Protein AF-A0A3A4JZJ6-F1 (afdb_monomer)

Foldseek 3Di:
DDDDPVRVVVVVCVLCVLLVVLLVQLVVLLPDDPDPPCVVVRDPRSLVSLLVCLQPPVVSVDLVSQLVSQQSSCVSVVHPRCPRSVVSSVSSVVNNVCSVVCVPPDPVVSVVVVVD

Structure (mmCIF, N/CA/C/O backbone):
data_AF-A0A3A4JZJ6-F1
#
_entry.id   AF-A0A3A4JZJ6-F1
#
loop_
_atom_site.group_PDB
_atom_site.id
_atom_site.type_symbol
_atom_site.label_atom_id
_atom_site.label_alt_id
_atom_site.label_comp_id
_atom_site.label_asym_id
_atom_site.label_entity_id
_atom_site.label_seq_id
_atom_site.pdbx_PDB_ins_code
_atom_site.Cartn_x
_atom_site.Cartn_y
_atom_site.Cartn_z
_atom_site.occupancy
_atom_site.B_iso_or_equiv
_atom_site.auth_seq_id
_atom_site.auth_comp_id
_atom_site.auth_asym_id
_atom_site.auth_atom_id
_atom_site.pdbx_PDB_model_num
ATOM 1 N N . MET A 1 1 ? -18.307 20.793 21.221 1.00 61.94 1 MET A N 1
ATOM 2 C CA . MET A 1 1 ? -17.744 21.879 20.385 1.00 61.94 1 MET A CA 1
ATOM 3 C C . MET A 1 1 ? -17.704 21.401 18.937 1.00 61.94 1 MET A C 1
ATOM 5 O O . MET A 1 1 ? -17.277 20.275 18.717 1.00 61.94 1 MET A O 1
ATOM 9 N N . LYS A 1 2 ? -18.219 22.174 17.968 1.00 68.44 2 LYS A N 1
ATOM 10 C CA . LYS A 1 2 ? -18.173 21.786 16.544 1.00 68.44 2 LYS A CA 1
ATOM 11 C C . LYS A 1 2 ? -16.729 21.947 16.036 1.00 68.44 2 LYS A C 1
ATOM 13 O O . LYS A 1 2 ? -16.154 23.004 16.286 1.00 68.44 2 LYS A O 1
ATOM 18 N N . PRO A 1 3 ? -16.136 20.941 15.373 1.00 73.19 3 PRO A N 1
ATOM 19 C CA . PRO A 1 3 ? -14.763 21.036 14.887 1.00 73.19 3 PRO A CA 1
ATOM 20 C C . PRO A 1 3 ? -14.639 22.136 13.829 1.00 73.19 3 PRO A C 1
ATOM 22 O O . PRO A 1 3 ? -15.523 22.293 12.979 1.00 73.19 3 PRO A O 1
ATOM 25 N N . THR A 1 4 ? -13.542 22.889 13.877 1.00 88.88 4 THR A N 1
ATOM 26 C CA . THR A 1 4 ? -13.242 23.936 12.891 1.00 88.88 4 THR A CA 1
ATOM 27 C C . THR A 1 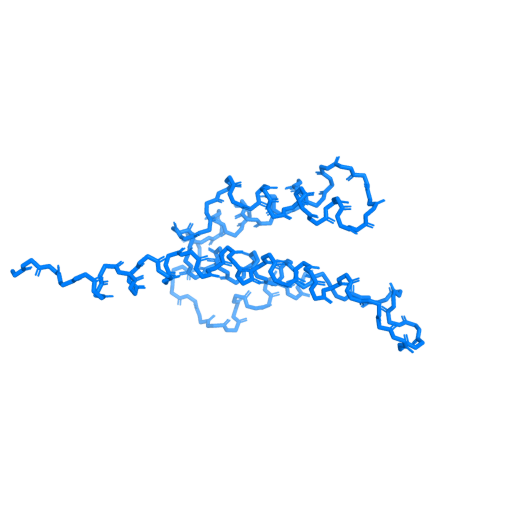4 ? -12.910 23.317 11.529 1.00 88.88 4 THR A C 1
ATOM 29 O O . THR A 1 4 ? -12.531 22.147 11.440 1.00 88.88 4 THR A O 1
ATOM 32 N N . LEU A 1 5 ? -13.046 24.080 10.436 1.00 87.25 5 LEU A N 1
ATOM 33 C CA . LEU A 1 5 ? -12.766 23.580 9.079 1.00 87.25 5 LEU A CA 1
ATOM 34 C C . LEU A 1 5 ? -11.350 22.988 8.955 1.00 87.25 5 LEU A C 1
ATOM 36 O O . LEU A 1 5 ? -11.196 21.907 8.393 1.00 87.25 5 LEU A O 1
ATOM 40 N N . GLY A 1 6 ? -10.344 23.623 9.566 1.00 87.19 6 GLY A N 1
ATOM 41 C CA . GLY A 1 6 ? -8.968 23.114 9.585 1.00 87.19 6 GLY A CA 1
ATOM 42 C C . GLY A 1 6 ? -8.826 21.760 10.287 1.00 87.19 6 GLY A C 1
ATOM 43 O O . GLY A 1 6 ? -8.161 20.867 9.773 1.00 87.19 6 GLY A O 1
ATOM 44 N N . GLN A 1 7 ? -9.525 21.554 11.407 1.00 85.75 7 GLN A N 1
ATOM 45 C CA . GLN A 1 7 ? -9.520 20.268 12.117 1.00 85.75 7 GLN A CA 1
ATOM 46 C C . GLN A 1 7 ? -10.171 19.150 11.292 1.00 85.75 7 GLN A C 1
ATOM 48 O O . GLN A 1 7 ? -9.741 17.998 11.353 1.00 85.75 7 GLN A O 1
ATOM 53 N N . ARG A 1 8 ? -11.202 19.473 10.499 1.00 83.06 8 ARG A N 1
ATOM 54 C CA . ARG A 1 8 ? -11.854 18.499 9.607 1.00 83.06 8 ARG A CA 1
ATOM 55 C C . ARG A 1 8 ? -10.938 18.106 8.447 1.00 83.06 8 ARG A C 1
ATOM 57 O O . ARG A 1 8 ? -10.904 16.928 8.096 1.00 83.06 8 ARG A O 1
ATOM 64 N N . LEU A 1 9 ? -10.191 19.064 7.895 1.00 88.12 9 LEU A N 1
ATOM 65 C CA . LEU A 1 9 ? -9.210 18.812 6.838 1.00 88.12 9 LEU A CA 1
ATOM 66 C C . LEU A 1 9 ? -8.042 17.958 7.337 1.00 88.12 9 LEU A C 1
ATOM 68 O O . LEU A 1 9 ? -7.720 16.966 6.690 1.00 88.12 9 LEU A O 1
ATOM 72 N N . ASP A 1 10 ? -7.472 18.263 8.507 1.00 89.19 10 ASP A N 1
ATOM 73 C CA . ASP A 1 10 ? -6.394 17.444 9.090 1.00 89.19 10 ASP A CA 1
ATOM 74 C C . ASP A 1 10 ? -6.869 16.004 9.357 1.00 89.19 10 ASP A C 1
ATOM 76 O O . ASP A 1 10 ? -6.210 15.027 8.995 1.00 89.19 10 ASP A O 1
ATOM 80 N N . ALA A 1 11 ? -8.081 15.847 9.898 1.00 86.88 11 ALA A N 1
ATOM 81 C CA . ALA A 1 11 ? -8.663 14.528 10.118 1.00 86.88 11 ALA A CA 1
ATOM 82 C C . ALA A 1 11 ? -8.861 13.739 8.810 1.00 86.88 11 ALA A C 1
ATOM 84 O O . ALA A 1 11 ? -8.649 12.526 8.793 1.00 86.88 11 ALA A O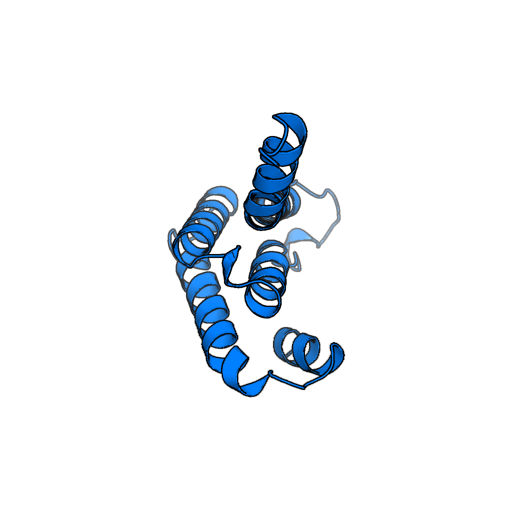 1
ATOM 85 N N . GLN A 1 12 ? -9.258 14.395 7.715 1.00 87.69 12 GLN A N 1
ATOM 86 C CA . GLN A 1 12 ? -9.364 13.732 6.413 1.00 87.69 12 GLN A CA 1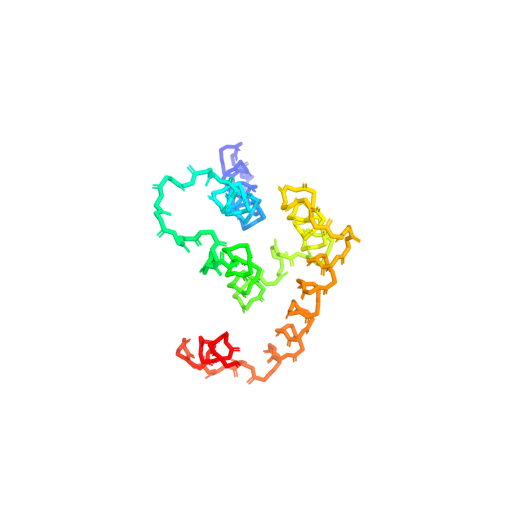
ATOM 87 C C . GLN A 1 12 ? -7.997 13.401 5.812 1.00 87.69 12 GLN A C 1
ATOM 89 O O . GLN A 1 12 ? -7.821 12.290 5.313 1.00 87.69 12 GLN A O 1
ATOM 94 N N . ALA A 1 13 ? -7.023 14.306 5.911 1.00 87.12 13 ALA A N 1
ATOM 95 C CA . ALA A 1 13 ? -5.668 14.075 5.424 1.00 87.12 13 ALA A CA 1
ATOM 96 C C . ALA A 1 13 ? -5.046 12.839 6.087 1.00 87.12 13 ALA A C 1
ATOM 98 O O . ALA A 1 13 ? -4.553 11.948 5.398 1.00 87.12 13 ALA A O 1
ATOM 99 N N . ARG A 1 14 ? -5.172 12.711 7.413 1.00 88.88 14 ARG A N 1
ATOM 100 C CA . ARG A 1 14 ? -4.691 11.534 8.158 1.00 88.88 14 ARG A CA 1
ATOM 101 C C . ARG A 1 14 ? -5.382 10.234 7.752 1.00 88.88 14 ARG A C 1
ATOM 103 O O . ARG A 1 14 ? -4.751 9.184 7.788 1.00 88.88 14 ARG A O 1
ATOM 110 N N . ARG A 1 15 ? -6.659 10.290 7.362 1.00 90.56 15 ARG A N 1
ATOM 111 C CA . ARG A 1 15 ? -7.403 9.107 6.897 1.00 90.56 15 ARG A CA 1
ATOM 112 C C . ARG A 1 15 ? -6.970 8.650 5.509 1.00 90.56 15 ARG A C 1
ATOM 114 O O . ARG A 1 15 ? -6.973 7.455 5.246 1.00 90.56 15 ARG A O 1
ATOM 121 N N . LEU A 1 16 ? -6.621 9.588 4.633 1.00 91.69 16 LEU A N 1
ATOM 122 C CA . LEU A 1 16 ? -6.193 9.294 3.264 1.00 91.69 16 LEU A CA 1
ATOM 123 C C . LEU A 1 16 ? -4.690 9.020 3.159 1.00 91.69 16 LEU A C 1
ATOM 125 O O . LEU A 1 16 ? -4.264 8.370 2.206 1.00 91.69 16 LEU A O 1
ATOM 129 N N . ALA A 1 17 ? -3.900 9.480 4.133 1.00 93.12 17 ALA A N 1
ATOM 130 C CA . ALA A 1 17 ? -2.448 9.363 4.125 1.00 93.12 17 ALA A CA 1
ATOM 131 C C . ALA A 1 17 ? -1.944 7.929 3.875 1.00 93.12 17 ALA A C 1
ATOM 133 O O . ALA A 1 17 ? -1.106 7.782 2.992 1.00 93.12 17 ALA A O 1
ATOM 134 N N . PRO A 1 18 ? -2.454 6.864 4.526 1.00 93.94 18 PRO A N 1
ATOM 135 C CA . PRO A 1 18 ? -1.987 5.496 4.277 1.00 93.94 18 PRO A CA 1
ATOM 136 C C . PRO A 1 18 ? -2.070 5.071 2.809 1.00 93.94 18 PRO A C 1
ATOM 138 O O . PRO A 1 18 ? -1.103 4.580 2.223 1.00 93.94 18 PRO A O 1
ATOM 141 N N . VAL A 1 19 ? -3.224 5.328 2.196 1.00 95.19 19 VAL A N 1
ATOM 142 C CA . VAL A 1 19 ? -3.498 4.994 0.799 1.00 95.19 19 VAL A CA 1
ATOM 143 C C . VAL A 1 19 ? -2.642 5.860 -0.123 1.00 95.19 19 VAL A C 1
ATOM 145 O O . VAL A 1 19 ? -1.953 5.331 -0.992 1.00 95.19 19 VAL A O 1
ATOM 148 N N . ALA A 1 20 ? -2.622 7.177 0.102 1.00 95.88 20 ALA A N 1
ATOM 149 C CA . ALA A 1 20 ? -1.857 8.122 -0.709 1.00 95.88 20 ALA A CA 1
ATOM 150 C C . ALA A 1 20 ? -0.346 7.840 -0.665 1.00 95.88 20 ALA A C 1
ATOM 152 O O . ALA A 1 20 ? 0.298 7.782 -1.710 1.00 95.88 20 ALA A O 1
ATOM 153 N N . ILE A 1 21 ? 0.212 7.596 0.524 1.00 96.25 21 ILE A N 1
ATOM 154 C CA . ILE A 1 21 ? 1.624 7.233 0.701 1.00 96.25 21 ILE A CA 1
ATOM 155 C C . ILE A 1 21 ? 1.929 5.940 -0.055 1.00 96.25 21 ILE A C 1
ATOM 157 O O . ILE A 1 21 ? 2.955 5.848 -0.719 1.00 96.25 21 ILE A O 1
ATOM 161 N N . THR A 1 22 ? 1.035 4.953 -0.010 1.00 96.06 22 THR A N 1
ATOM 162 C CA . THR A 1 22 ? 1.271 3.676 -0.695 1.00 96.06 22 THR A CA 1
ATOM 163 C C . THR A 1 22 ? 1.213 3.821 -2.220 1.00 96.06 22 THR A C 1
ATOM 165 O O . THR A 1 22 ? 2.038 3.229 -2.908 1.00 96.06 22 THR A O 1
ATOM 168 N N . PHE A 1 23 ? 0.337 4.676 -2.761 1.00 96.50 23 PHE A N 1
ATOM 169 C CA . PHE A 1 23 ? 0.381 5.058 -4.180 1.00 96.50 23 PHE A CA 1
ATOM 170 C C . PHE A 1 23 ? 1.695 5.752 -4.557 1.00 96.50 23 PHE A C 1
ATOM 172 O O . PHE A 1 23 ? 2.274 5.453 -5.600 1.00 96.50 23 PHE A O 1
ATOM 179 N N . VAL A 1 24 ? 2.203 6.640 -3.700 1.00 96.56 24 VAL A N 1
ATOM 180 C CA . VAL A 1 24 ? 3.514 7.270 -3.908 1.00 96.56 24 VAL A CA 1
ATOM 181 C C . VAL A 1 24 ? 4.629 6.222 -3.907 1.00 96.56 24 VAL A C 1
ATOM 183 O O . VAL A 1 24 ? 5.517 6.302 -4.746 1.00 96.56 24 VAL A O 1
ATOM 186 N N . LEU A 1 25 ? 4.574 5.203 -3.043 1.00 95.44 25 LEU A N 1
ATOM 187 C CA . LEU A 1 25 ? 5.552 4.107 -3.046 1.00 95.44 25 LEU A CA 1
ATOM 188 C C . LEU A 1 25 ? 5.534 3.296 -4.352 1.00 95.44 25 LEU A C 1
ATOM 190 O O . LEU A 1 25 ? 6.606 2.919 -4.822 1.00 95.44 25 LEU A O 1
ATOM 194 N N . VAL A 1 26 ? 4.359 3.070 -4.959 1.00 95.38 26 VAL A N 1
ATOM 195 C CA . VAL A 1 26 ? 4.256 2.470 -6.308 1.00 95.38 26 VAL A CA 1
ATOM 196 C C . VAL A 1 26 ? 4.999 3.335 -7.328 1.00 95.38 26 VAL A C 1
ATOM 198 O O . VAL A 1 26 ? 5.837 2.837 -8.075 1.00 95.38 26 VAL A O 1
ATOM 201 N N . LEU A 1 27 ? 4.728 4.644 -7.335 1.00 94.50 27 LEU A N 1
ATOM 202 C CA . LEU A 1 27 ? 5.362 5.577 -8.269 1.00 94.50 27 LEU A CA 1
ATOM 203 C C . LEU A 1 27 ? 6.877 5.645 -8.076 1.00 94.50 27 LEU A C 1
ATOM 205 O O . LEU A 1 27 ? 7.613 5.608 -9.055 1.00 94.50 27 LEU A O 1
ATOM 209 N N . LEU A 1 28 ? 7.344 5.703 -6.827 1.00 92.06 28 LEU A N 1
ATOM 210 C CA . LEU A 1 28 ? 8.770 5.717 -6.499 1.00 92.06 28 LEU A CA 1
ATOM 211 C C . LEU A 1 28 ? 9.479 4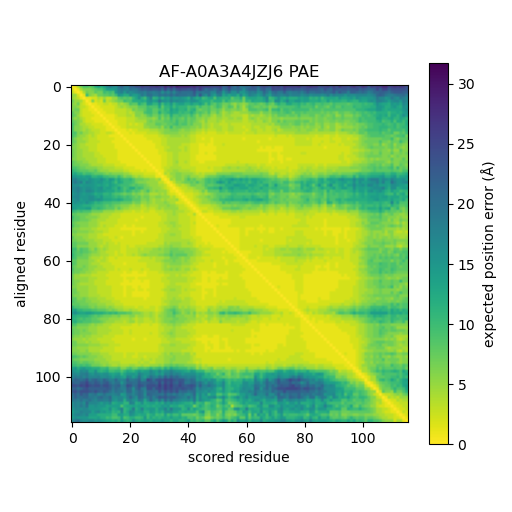.451 -6.987 1.00 92.06 28 LEU A C 1
ATOM 213 O O . LEU A 1 28 ? 10.584 4.551 -7.512 1.00 92.06 28 LEU A O 1
ATOM 217 N N . ALA A 1 29 ? 8.838 3.285 -6.868 1.00 89.06 29 ALA A N 1
ATOM 218 C CA . ALA A 1 29 ? 9.377 2.028 -7.387 1.00 89.06 29 ALA A CA 1
ATOM 219 C C . ALA A 1 29 ? 9.440 1.991 -8.926 1.00 89.06 29 ALA A C 1
ATOM 221 O O . ALA A 1 29 ? 10.208 1.215 -9.486 1.00 89.06 29 ALA A O 1
ATOM 222 N N . ALA A 1 30 ? 8.650 2.819 -9.609 1.00 88.56 30 ALA A N 1
ATOM 223 C CA . ALA A 1 30 ? 8.612 2.894 -11.066 1.00 88.56 30 ALA A CA 1
ATOM 224 C C . ALA A 1 30 ? 9.575 3.936 -11.656 1.00 88.56 30 ALA A C 1
ATOM 226 O O . ALA A 1 30 ? 9.772 3.971 -12.871 1.00 88.56 30 ALA A O 1
AT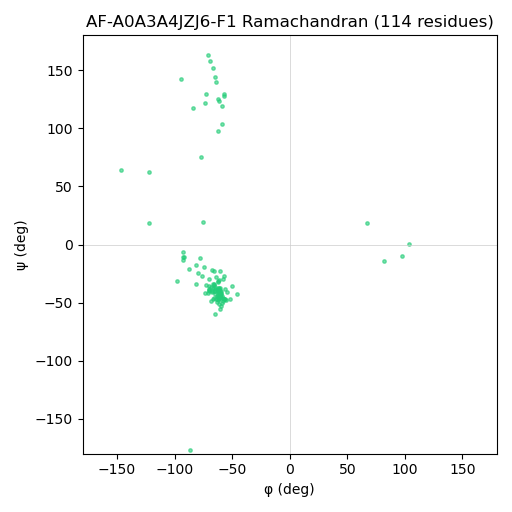OM 227 N N . VAL A 1 31 ? 10.173 4.793 -10.820 1.00 88.69 31 VAL A N 1
ATOM 228 C CA . VAL A 1 31 ? 11.147 5.790 -11.275 1.00 88.69 31 VAL A CA 1
ATOM 229 C C . VAL A 1 31 ? 12.362 5.065 -11.868 1.00 88.69 31 VAL A C 1
ATOM 231 O O . VAL A 1 31 ? 12.976 4.257 -11.168 1.00 88.69 31 VAL A O 1
ATOM 234 N N . PRO A 1 32 ? 12.763 5.360 -13.123 1.00 81.25 32 PRO A N 1
ATOM 235 C CA . PRO A 1 32 ? 13.948 4.766 -13.728 1.00 81.25 32 PRO A CA 1
ATOM 236 C C . PRO A 1 32 ? 15.212 5.146 -12.954 1.00 81.25 32 PRO A C 1
ATOM 238 O O . PRO A 1 32 ? 15.803 6.216 -13.126 1.00 81.25 32 PRO A O 1
ATOM 241 N N . SER A 1 33 ? 15.649 4.251 -12.076 1.00 76.12 33 SER A N 1
ATOM 242 C CA . SER A 1 33 ? 16.934 4.372 -11.413 1.00 76.12 33 SER A CA 1
ATOM 243 C C . SER A 1 33 ? 18.028 4.034 -12.422 1.00 76.12 33 SER A C 1
ATOM 245 O O . SER A 1 33 ? 18.080 2.912 -12.924 1.00 76.12 33 SER A O 1
ATOM 247 N N . HIS A 1 34 ? 18.960 4.949 -12.668 1.00 80.69 34 HIS A N 1
ATOM 248 C CA . HIS A 1 34 ? 20.140 4.688 -13.505 1.00 80.69 34 HIS A CA 1
ATOM 249 C C . HIS A 1 34 ? 21.197 3.836 -12.772 1.00 80.69 34 HIS A C 1
ATOM 251 O O . HIS A 1 34 ? 22.370 3.828 -13.133 1.00 80.69 34 HIS A O 1
ATOM 257 N N . VAL A 1 35 ? 20.788 3.136 -11.710 1.00 83.25 35 VAL A N 1
ATOM 258 C CA . VAL A 1 35 ? 21.637 2.286 -10.881 1.00 83.25 35 VAL A CA 1
ATOM 259 C C . VAL A 1 35 ? 21.738 0.909 -11.545 1.00 83.25 35 VAL A C 1
ATOM 261 O O . VAL A 1 35 ? 20.719 0.218 -11.667 1.00 83.25 35 VAL A O 1
ATOM 264 N N . PRO A 1 36 ? 22.941 0.473 -11.964 1.00 83.06 36 PRO A N 1
ATOM 265 C CA . PRO A 1 36 ? 23.125 -0.831 -12.588 1.00 83.06 36 PRO A CA 1
ATOM 266 C C . PRO A 1 36 ? 22.640 -1.966 -11.678 1.00 83.06 36 PRO A C 1
ATOM 268 O O . PRO A 1 36 ? 22.997 -2.038 -10.506 1.00 83.06 36 PRO A O 1
ATOM 271 N N . GLY A 1 37 ? 21.815 -2.863 -12.219 1.00 81.75 37 GLY A N 1
ATOM 272 C CA . GLY A 1 37 ? 21.322 -4.047 -11.507 1.00 81.75 37 GLY A CA 1
ATOM 273 C C . GLY A 1 37 ? 20.128 -3.820 -10.573 1.00 81.75 37 GLY A C 1
ATOM 274 O O . GLY A 1 37 ? 19.472 -4.805 -10.234 1.00 81.75 37 GLY A O 1
ATOM 275 N N . LEU A 1 38 ? 19.770 -2.574 -10.223 1.00 80.69 38 LEU A N 1
ATOM 276 C CA . LEU A 1 38 ? 18.672 -2.307 -9.279 1.00 80.69 38 LEU A CA 1
ATOM 277 C C . LEU A 1 38 ? 17.327 -2.836 -9.786 1.00 80.69 38 LEU A C 1
ATOM 279 O O . LEU A 1 38 ? 16.575 -3.419 -9.017 1.00 80.69 38 LEU A O 1
ATOM 283 N N . ALA A 1 39 ? 17.065 -2.737 -11.091 1.00 77.12 39 ALA A N 1
ATOM 284 C CA . ALA A 1 39 ? 15.837 -3.252 -11.698 1.00 77.12 39 ALA A CA 1
ATOM 285 C C . ALA A 1 39 ? 15.615 -4.759 -11.456 1.00 77.12 39 ALA A C 1
ATOM 287 O O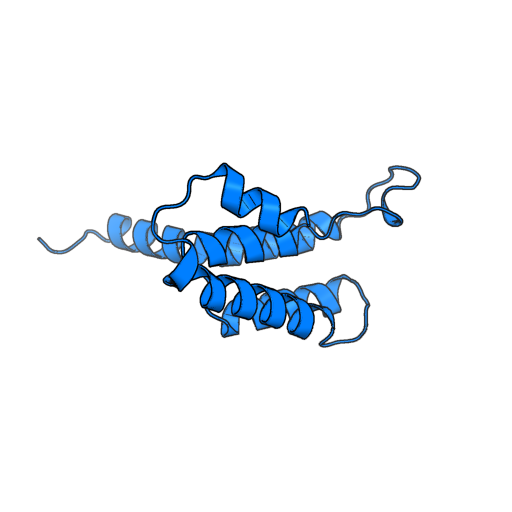 . ALA A 1 39 ? 14.476 -5.212 -11.428 1.00 77.12 39 ALA A O 1
ATOM 288 N N . ARG A 1 40 ? 16.686 -5.544 -11.253 1.00 78.31 40 ARG A N 1
ATOM 289 C CA . ARG A 1 40 ? 16.588 -6.991 -10.996 1.00 78.31 40 ARG A CA 1
ATOM 290 C C . ARG A 1 40 ? 16.221 -7.314 -9.543 1.00 78.31 40 ARG A C 1
ATOM 292 O O . ARG A 1 40 ? 15.693 -8.386 -9.281 1.00 78.31 40 ARG A O 1
ATOM 299 N N . ILE A 1 41 ? 16.521 -6.408 -8.616 1.00 82.56 41 ILE A N 1
ATOM 300 C CA . ILE A 1 41 ? 16.348 -6.590 -7.165 1.00 82.56 41 ILE A CA 1
ATOM 301 C C . ILE A 1 41 ? 15.445 -5.514 -6.553 1.00 82.56 41 ILE A C 1
ATOM 303 O O . ILE A 1 41 ? 15.495 -5.282 -5.347 1.00 82.56 41 ILE A O 1
ATOM 307 N N . MET A 1 42 ? 14.657 -4.824 -7.383 1.00 81.12 42 MET A N 1
ATOM 308 C CA . MET A 1 42 ? 13.831 -3.701 -6.956 1.00 81.12 42 MET A CA 1
ATOM 309 C C . MET A 1 42 ? 12.858 -4.183 -5.869 1.00 81.12 42 MET A C 1
ATOM 311 O O . MET A 1 42 ? 12.044 -5.072 -6.136 1.00 81.12 42 MET A O 1
ATOM 315 N N . PRO A 1 43 ? 12.914 -3.624 -4.648 1.00 84.81 43 PRO A N 1
ATOM 316 C CA . PRO A 1 43 ? 11.991 -4.013 -3.596 1.00 84.81 43 PRO A CA 1
ATOM 317 C C . PRO A 1 43 ? 10.557 -3.633 -3.966 1.00 84.81 43 PRO A C 1
ATOM 319 O O . PRO A 1 43 ? 10.308 -2.566 -4.530 1.00 84.81 43 PRO A O 1
ATOM 322 N N . LEU A 1 44 ? 9.592 -4.466 -3.579 1.00 90.00 44 LEU A N 1
ATOM 323 C CA . LEU A 1 44 ? 8.175 -4.174 -3.779 1.00 90.00 44 LEU A CA 1
ATOM 324 C C . LEU A 1 44 ? 7.698 -3.149 -2.735 1.00 90.00 44 LEU A C 1
ATOM 326 O O . LEU A 1 44 ? 7.042 -3.496 -1.756 1.00 90.00 44 LEU A O 1
ATOM 330 N N . LEU A 1 45 ? 8.056 -1.875 -2.918 1.00 92.25 45 LEU A N 1
ATOM 331 C CA . LEU A 1 45 ? 7.840 -0.815 -1.921 1.00 92.25 45 LEU A CA 1
ATOM 332 C C . LEU A 1 45 ? 6.373 -0.677 -1.496 1.00 92.25 45 LEU A C 1
ATOM 334 O O . LEU A 1 45 ? 6.078 -0.485 -0.318 1.00 92.25 45 LEU A O 1
ATOM 338 N N . ALA A 1 46 ? 5.441 -0.830 -2.435 1.00 93.94 46 ALA A N 1
ATOM 339 C CA . ALA A 1 46 ? 4.012 -0.782 -2.144 1.00 93.94 46 ALA A CA 1
ATOM 340 C C . ALA A 1 46 ? 3.563 -1.891 -1.174 1.00 93.94 46 ALA A C 1
ATOM 342 O O . ALA A 1 46 ? 2.671 -1.659 -0.356 1.00 93.94 46 ALA A O 1
ATOM 343 N N . LEU A 1 47 ? 4.223 -3.057 -1.191 1.00 93.81 47 LEU A N 1
ATOM 344 C CA . LEU A 1 47 ? 3.945 -4.141 -0.249 1.00 93.81 47 LEU A CA 1
ATOM 345 C C . LEU A 1 47 ? 4.283 -3.736 1.187 1.00 93.81 47 LEU A C 1
ATOM 347 O O . LEU A 1 47 ? 3.534 -4.075 2.097 1.00 93.81 47 LEU A O 1
ATOM 351 N N . ILE A 1 48 ? 5.355 -2.963 1.389 1.00 93.38 48 ILE A N 1
ATOM 352 C CA . ILE A 1 48 ? 5.725 -2.429 2.710 1.00 93.38 48 ILE A CA 1
ATOM 353 C C . ILE A 1 48 ? 4.595 -1.540 3.242 1.00 93.38 48 ILE A C 1
ATOM 355 O O . ILE A 1 48 ? 4.190 -1.676 4.396 1.00 93.38 48 ILE A O 1
ATOM 359 N N . GLY A 1 49 ? 4.052 -0.662 2.392 1.00 93.38 49 GLY A N 1
ATOM 360 C CA . GLY A 1 49 ? 2.921 0.198 2.742 1.00 93.38 49 GLY A CA 1
ATOM 361 C C . GLY A 1 49 ? 1.672 -0.609 3.094 1.00 93.38 49 GLY A C 1
ATO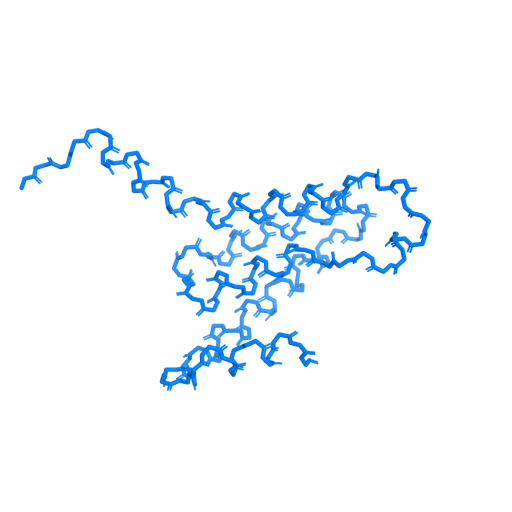M 362 O O . GLY A 1 49 ? 1.108 -0.427 4.174 1.00 93.38 49 GLY A O 1
ATOM 363 N N . VAL A 1 50 ? 1.271 -1.548 2.229 1.00 94.94 50 VAL A N 1
ATOM 364 C CA . VAL A 1 50 ? 0.127 -2.439 2.489 1.00 94.94 50 VAL A CA 1
ATOM 365 C C . VAL A 1 50 ? 0.322 -3.200 3.798 1.00 94.94 50 VAL A C 1
ATOM 367 O O . VAL A 1 50 ? -0.585 -3.203 4.629 1.00 94.94 50 VAL A O 1
ATOM 370 N N . TYR A 1 51 ? 1.500 -3.782 4.023 1.00 92.06 51 TYR A N 1
ATOM 371 C CA . TYR A 1 51 ? 1.804 -4.532 5.236 1.00 92.06 51 TYR A CA 1
ATOM 372 C C . TYR A 1 51 ? 1.689 -3.660 6.487 1.00 92.06 51 TYR A C 1
ATOM 374 O O . TYR A 1 51 ? 0.923 -3.965 7.404 1.00 92.06 51 TYR A O 1
ATOM 382 N N . HIS A 1 52 ? 2.415 -2.540 6.506 1.00 91.12 52 HIS A N 1
ATOM 383 C CA . HIS A 1 52 ? 2.472 -1.647 7.653 1.00 91.12 52 HIS A CA 1
ATOM 384 C C . HIS A 1 52 ? 1.082 -1.108 8.003 1.00 91.12 52 HIS A C 1
ATOM 386 O O . HIS A 1 52 ? 0.619 -1.258 9.132 1.00 91.12 52 HIS A O 1
ATOM 392 N N . TRP A 1 53 ? 0.361 -0.534 7.045 1.00 92.75 53 TRP A N 1
ATOM 393 C CA . TRP A 1 53 ? -0.934 0.065 7.353 1.00 92.75 53 TRP A CA 1
ATOM 394 C C . TRP A 1 53 ? -1.984 -0.976 7.728 1.00 92.75 53 TRP A C 1
ATOM 396 O O . TRP A 1 53 ? -2.749 -0.735 8.658 1.00 92.75 53 TRP A O 1
ATOM 406 N N . THR A 1 54 ? -1.976 -2.155 7.103 1.00 92.19 54 THR A N 1
ATOM 407 C CA . THR A 1 54 ? -2.904 -3.232 7.482 1.00 92.19 54 THR A CA 1
ATOM 408 C C . THR A 1 54 ? -2.633 -3.744 8.897 1.00 92.19 54 THR A C 1
ATOM 410 O O . THR A 1 54 ? -3.576 -4.007 9.640 1.00 92.19 54 THR A O 1
ATOM 413 N N . ALA A 1 55 ? -1.364 -3.850 9.301 1.00 89.00 55 ALA A N 1
ATOM 414 C CA . ALA A 1 55 ? -0.998 -4.353 10.623 1.00 89.00 55 ALA A CA 1
ATOM 415 C C . ALA A 1 55 ? -1.362 -3.379 11.757 1.00 89.00 55 ALA A C 1
ATOM 417 O O . ALA A 1 55 ? -1.825 -3.812 12.811 1.00 89.00 55 ALA A O 1
ATOM 418 N N . TYR A 1 56 ? -1.161 -2.070 11.559 1.00 86.19 56 TYR A N 1
ATOM 419 C CA . TYR A 1 56 ? -1.351 -1.067 12.619 1.00 86.19 56 TYR A CA 1
ATOM 420 C C . TYR A 1 56 ? -2.706 -0.347 12.564 1.00 86.19 56 TYR A C 1
ATOM 422 O O . TYR A 1 56 ? -3.214 0.081 13.604 1.00 86.19 56 TYR A O 1
ATOM 430 N N . ARG A 1 57 ? -3.272 -0.155 11.367 1.00 87.69 57 ARG A N 1
ATOM 431 C CA . ARG A 1 57 ? -4.499 0.620 11.108 1.00 87.69 57 ARG A CA 1
ATOM 432 C C . ARG A 1 57 ? -5.306 0.019 9.943 1.00 87.69 57 ARG A C 1
ATOM 434 O O . ARG A 1 57 ? -5.483 0.678 8.912 1.00 87.69 57 ARG A O 1
ATOM 441 N N . PRO A 1 58 ? -5.829 -1.215 10.088 1.00 86.94 58 PRO A N 1
ATOM 442 C CA . PRO A 1 58 ? -6.630 -1.857 9.041 1.00 86.94 58 PRO A CA 1
ATOM 443 C C . PRO A 1 58 ? -7.898 -1.056 8.692 1.00 86.94 58 PRO A C 1
ATOM 445 O O . PRO A 1 58 ? -8.417 -1.156 7.584 1.00 86.94 58 PRO A O 1
ATOM 448 N N . ASP A 1 59 ? -8.372 -0.205 9.607 1.00 89.12 59 ASP A N 1
ATOM 449 C CA . ASP A 1 59 ? -9.483 0.724 9.397 1.00 89.12 59 ASP A CA 1
ATOM 450 C C . ASP A 1 59 ? -9.207 1.771 8.306 1.00 89.12 59 ASP A C 1
ATOM 452 O O . ASP A 1 59 ? -10.132 2.192 7.605 1.00 89.12 59 ASP A O 1
ATOM 456 N N . LEU A 1 60 ? -7.945 2.173 8.133 1.00 91.56 60 LEU A N 1
ATOM 457 C CA . LEU A 1 60 ? -7.528 3.154 7.127 1.00 91.56 60 LEU A CA 1
ATOM 458 C C . LEU A 1 60 ? -7.093 2.512 5.803 1.00 91.56 60 LEU A C 1
ATOM 460 O O . LEU A 1 60 ? -6.940 3.216 4.805 1.00 91.56 60 LEU A O 1
ATOM 464 N N . MET A 1 61 ? -6.925 1.188 5.782 1.00 93.62 61 MET A N 1
ATOM 465 C CA . MET A 1 61 ? -6.439 0.430 4.630 1.00 93.62 61 MET A CA 1
ATOM 466 C C . MET A 1 61 ? -7.452 -0.642 4.197 1.00 93.62 61 MET A C 1
ATOM 468 O O . MET A 1 61 ? -7.153 -1.831 4.245 1.00 93.62 61 MET A O 1
ATOM 472 N N . PRO A 1 62 ? -8.674 -0.260 3.775 1.00 95.00 62 PRO A N 1
ATOM 473 C CA . PRO A 1 62 ? -9.703 -1.234 3.432 1.00 95.00 62 PRO A CA 1
ATOM 474 C C . PRO A 1 62 ? -9.313 -2.045 2.189 1.00 95.00 62 PRO A C 1
ATOM 476 O O . PRO A 1 62 ? -8.685 -1.515 1.272 1.00 95.00 62 PRO A O 1
ATOM 479 N N . ALA A 1 63 ? -9.801 -3.285 2.084 1.00 95.81 63 ALA A N 1
ATOM 480 C CA . ALA A 1 63 ? -9.506 -4.188 0.962 1.00 95.81 63 ALA A CA 1
ATOM 481 C C . ALA A 1 63 ? -9.724 -3.553 -0.428 1.00 95.81 63 ALA A C 1
ATOM 483 O O . ALA A 1 63 ? -8.934 -3.770 -1.339 1.00 95.81 63 ALA A O 1
ATOM 484 N N . ARG A 1 64 ? -10.741 -2.691 -0.587 1.00 96.81 64 ARG A N 1
ATOM 485 C CA . ARG A 1 64 ? -10.975 -1.935 -1.834 1.00 96.81 64 ARG A CA 1
ATOM 486 C C . ARG A 1 64 ? -9.817 -1.002 -2.216 1.00 96.81 64 ARG A C 1
ATOM 488 O O . ARG A 1 64 ? -9.514 -0.861 -3.393 1.00 96.81 64 ARG A O 1
ATOM 495 N N . ALA A 1 65 ? -9.181 -0.363 -1.232 1.00 96.50 65 ALA A N 1
ATOM 496 C CA . ALA A 1 65 ? -8.031 0.505 -1.461 1.00 96.50 65 ALA A CA 1
ATOM 497 C C . ALA A 1 65 ? -6.790 -0.332 -1.785 1.00 96.50 65 ALA A C 1
ATOM 499 O O . ALA A 1 65 ? -6.073 -0.007 -2.723 1.00 96.50 65 ALA A O 1
ATOM 500 N N . VAL A 1 66 ? -6.590 -1.445 -1.074 1.00 97.50 66 VAL A N 1
ATOM 501 C CA . VAL A 1 66 ? -5.510 -2.406 -1.349 1.00 97.50 66 VAL A CA 1
ATOM 502 C C . VAL A 1 66 ? -5.609 -2.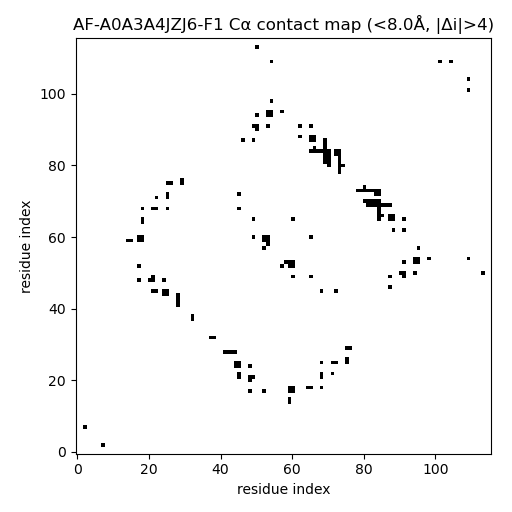970 -2.769 1.00 97.50 66 VAL A C 1
ATOM 504 O O . VAL A 1 66 ? -4.615 -3.002 -3.488 1.00 97.50 66 VAL A O 1
ATOM 507 N N . PHE A 1 67 ? -6.816 -3.334 -3.207 1.00 97.75 67 PHE A N 1
ATOM 508 C CA . PHE A 1 67 ? -7.081 -3.768 -4.577 1.00 97.75 67 PHE A CA 1
ATOM 509 C C . PHE A 1 67 ? -6.742 -2.678 -5.603 1.00 97.75 67 PHE A C 1
ATOM 511 O O . PHE A 1 67 ? -6.050 -2.953 -6.579 1.00 97.75 67 PHE A O 1
ATOM 518 N N . ALA A 1 68 ? -7.172 -1.433 -5.365 1.00 97.75 68 ALA A N 1
ATOM 519 C CA . ALA A 1 68 ? -6.862 -0.309 -6.250 1.00 97.75 68 ALA A CA 1
ATOM 520 C C . ALA A 1 68 ? -5.351 -0.031 -6.341 1.00 97.75 68 ALA A C 1
ATOM 522 O O . ALA A 1 68 ? -4.839 0.220 -7.429 1.00 97.75 68 ALA A O 1
ATOM 523 N N . ILE A 1 69 ? -4.631 -0.119 -5.219 1.00 97.69 69 ILE A N 1
ATOM 524 C CA . ILE A 1 69 ? -3.169 0.012 -5.169 1.00 97.69 69 ILE A CA 1
ATOM 525 C C . ILE A 1 69 ? -2.503 -1.108 -5.975 1.00 97.69 69 ILE A C 1
ATOM 527 O O . ILE A 1 69 ? -1.584 -0.839 -6.742 1.00 97.69 69 ILE A O 1
ATOM 531 N N . GLY A 1 70 ? -2.964 -2.353 -5.830 1.00 96.94 70 GLY A N 1
ATOM 532 C CA . GLY A 1 70 ? -2.404 -3.485 -6.567 1.00 96.94 70 GLY A CA 1
ATOM 533 C C . GLY A 1 70 ? -2.671 -3.411 -8.071 1.00 96.94 70 GLY A C 1
ATOM 534 O O . GLY A 1 70 ? -1.749 -3.609 -8.851 1.00 96.94 70 GLY A O 1
ATOM 535 N N . LEU A 1 71 ? -3.876 -3.009 -8.488 1.00 97.56 71 LEU A N 1
ATOM 536 C CA . LEU A 1 71 ? -4.156 -2.736 -9.903 1.00 97.56 71 LEU A CA 1
ATOM 537 C C . LEU A 1 71 ? -3.266 -1.623 -10.454 1.00 97.56 71 LEU A C 1
ATOM 539 O O . LEU A 1 71 ? -2.767 -1.718 -11.571 1.00 97.56 71 LEU A O 1
ATOM 543 N N . PHE A 1 72 ? -3.055 -0.564 -9.676 1.00 97.19 72 PHE A N 1
ATOM 544 C CA . PHE A 1 72 ? -2.167 0.516 -10.079 1.00 97.19 72 PHE A CA 1
ATOM 545 C C . PHE A 1 72 ? -0.714 0.043 -10.205 1.00 97.19 72 PHE A C 1
ATOM 547 O O . PHE A 1 72 ? -0.052 0.389 -11.178 1.00 97.19 72 PHE A O 1
ATOM 554 N N . GLN A 1 73 ? -0.243 -0.806 -9.286 1.00 96.19 73 GLN A N 1
ATOM 555 C CA . GLN A 1 73 ? 1.059 -1.470 -9.382 1.00 96.19 73 GLN A CA 1
ATOM 556 C C . GLN A 1 73 ? 1.167 -2.330 -10.652 1.00 96.19 73 GLN A C 1
ATOM 558 O O . GLN A 1 73 ? 2.197 -2.274 -11.320 1.00 96.19 73 GLN A O 1
ATOM 563 N N . ASP A 1 74 ? 0.127 -3.088 -11.013 1.00 94.75 74 ASP A N 1
ATOM 564 C CA . ASP A 1 74 ? 0.112 -3.896 -12.242 1.00 94.75 74 ASP A CA 1
ATOM 565 C C . ASP A 1 74 ? 0.219 -3.015 -13.501 1.00 94.75 74 ASP A C 1
ATOM 567 O O . ASP A 1 74 ? 1.028 -3.298 -14.387 1.00 94.75 74 ASP A O 1
ATOM 571 N N . ILE A 1 75 ? -0.550 -1.917 -13.551 1.00 95.69 75 ILE A N 1
ATOM 572 C CA . ILE A 1 75 ? -0.556 -0.955 -14.668 1.00 95.69 75 ILE A CA 1
ATOM 573 C C . ILE A 1 75 ? 0.812 -0.285 -14.815 1.00 95.69 75 ILE A C 1
ATOM 575 O O . ILE A 1 75 ? 1.363 -0.229 -15.913 1.00 95.69 75 ILE A O 1
ATOM 579 N N . VAL A 1 76 ? 1.357 0.230 -13.713 1.00 93.81 76 VAL A N 1
ATOM 580 C CA . VAL A 1 76 ? 2.630 0.961 -13.705 1.00 93.81 76 VAL A CA 1
ATOM 581 C C . VAL A 1 76 ? 3.809 0.024 -13.977 1.00 93.81 76 VAL A C 1
ATOM 583 O O . VAL A 1 76 ? 4.742 0.400 -14.681 1.00 93.81 76 VAL A O 1
ATOM 586 N N . GLY A 1 77 ? 3.767 -1.199 -13.443 1.00 89.56 77 GLY A N 1
ATOM 587 C CA . GLY A 1 77 ? 4.823 -2.195 -13.611 1.00 89.56 77 GLY A CA 1
ATOM 588 C C . GLY A 1 77 ? 4.821 -2.902 -14.970 1.00 89.56 77 GLY A C 1
ATOM 589 O O . GLY A 1 77 ? 5.777 -3.614 -15.269 1.00 89.56 77 GLY A O 1
ATOM 590 N N . GLY A 1 78 ? 3.768 -2.742 -15.781 1.00 88.75 78 GLY A N 1
ATOM 591 C CA . GLY A 1 78 ? 3.630 -3.411 -17.081 1.00 88.75 78 GLY A CA 1
ATOM 592 C C . GLY A 1 78 ? 3.463 -4.934 -16.987 1.00 88.75 78 GLY A C 1
ATOM 593 O O . GLY A 1 78 ? 3.716 -5.643 -17.960 1.00 88.75 78 GLY A O 1
ATOM 594 N N . GLY A 1 79 ? 3.084 -5.443 -15.811 1.00 86.12 79 GLY A N 1
ATOM 595 C CA . GLY A 1 79 ? 2.874 -6.867 -15.556 1.00 86.12 79 GLY A CA 1
ATOM 596 C C . GLY A 1 79 ? 1.456 -7.337 -15.905 1.00 86.12 79 GLY A C 1
ATOM 597 O O . GLY A 1 79 ? 0.631 -6.559 -16.388 1.00 86.12 79 GLY A O 1
ATOM 598 N N . PRO A 1 80 ? 1.134 -8.617 -15.645 1.00 93.44 80 PRO A N 1
ATOM 599 C CA . PRO A 1 80 ? -0.224 -9.123 -15.801 1.00 93.44 80 PRO A CA 1
ATOM 600 C C . PRO A 1 80 ? -1.189 -8.383 -14.869 1.00 93.44 80 PRO A C 1
ATOM 602 O O . PRO A 1 80 ? -1.013 -8.389 -13.652 1.00 93.44 80 PRO A O 1
ATOM 605 N N . LEU A 1 81 ? -2.235 -7.782 -15.438 1.00 94.81 81 LEU A N 1
ATOM 606 C CA . LEU A 1 81 ? -3.278 -7.117 -14.661 1.00 94.81 81 LEU A CA 1
ATOM 607 C C . LEU A 1 81 ? -3.927 -8.086 -13.667 1.00 94.81 81 LEU A C 1
ATOM 609 O O . LEU A 1 81 ? -4.401 -9.157 -14.047 1.00 94.81 81 LEU A O 1
ATOM 613 N N . GLY A 1 82 ? -3.984 -7.682 -12.400 1.00 94.19 82 GLY A N 1
ATOM 614 C CA . GLY A 1 82 ? -4.585 -8.447 -11.315 1.00 94.19 82 GLY A CA 1
ATOM 615 C C . GLY A 1 82 ? -3.590 -9.259 -10.484 1.00 94.19 82 GLY A C 1
ATOM 616 O O . GLY A 1 82 ? -3.983 -9.752 -9.425 1.00 94.19 82 GLY A O 1
ATOM 617 N N . LEU A 1 83 ? -2.325 -9.388 -10.903 1.00 96.00 83 LEU A N 1
ATOM 618 C CA . LEU A 1 83 ? -1.320 -10.145 -10.156 1.00 96.00 83 LEU A CA 1
ATOM 619 C C . LEU A 1 83 ? -1.031 -9.489 -8.801 1.00 96.00 83 LEU A C 1
ATOM 621 O O . LEU A 1 83 ? -1.259 -10.102 -7.755 1.00 96.00 83 LEU A O 1
ATOM 625 N N . TYR A 1 84 ? -0.572 -8.237 -8.796 1.00 96.38 84 TYR A N 1
ATOM 626 C CA . TYR A 1 84 ? -0.286 -7.517 -7.557 1.00 96.38 84 TYR A CA 1
ATOM 627 C C . TYR A 1 84 ? -1.563 -7.171 -6.795 1.00 96.38 84 TYR A C 1
ATOM 629 O O . TYR A 1 84 ? -1.545 -7.168 -5.563 1.00 96.38 84 TYR A O 1
ATOM 637 N N . ALA A 1 85 ? -2.691 -6.971 -7.484 1.00 96.81 85 ALA A N 1
ATOM 638 C CA . ALA A 1 85 ? -3.994 -6.858 -6.828 1.00 96.81 85 ALA A CA 1
ATOM 639 C C . ALA A 1 85 ? -4.329 -8.098 -5.978 1.00 96.81 85 ALA A C 1
ATOM 641 O O . ALA A 1 85 ? -4.706 -7.958 -4.812 1.00 96.81 85 ALA A O 1
ATOM 642 N N . ALA A 1 86 ? -4.141 -9.304 -6.523 1.00 97.19 86 ALA A N 1
ATOM 643 C CA . ALA A 1 86 ? -4.354 -10.548 -5.790 1.00 97.19 86 ALA A CA 1
ATOM 644 C C . ALA A 1 86 ? -3.331 -10.728 -4.658 1.00 97.19 86 ALA A C 1
ATOM 646 O O . ALA A 1 86 ? -3.723 -11.005 -3.523 1.00 97.19 86 ALA A O 1
ATOM 647 N N . VAL A 1 87 ? -2.039 -10.512 -4.930 1.00 96.19 87 VAL A N 1
ATOM 648 C CA . VAL A 1 87 ? -0.966 -10.636 -3.924 1.00 96.19 87 VAL A CA 1
ATOM 649 C C . VAL A 1 87 ? -1.212 -9.704 -2.737 1.00 96.19 87 VAL A C 1
ATOM 651 O O . VAL A 1 87 ? -1.175 -10.146 -1.588 1.00 96.19 87 VAL A O 1
ATOM 654 N N . PHE A 1 88 ? -1.518 -8.429 -2.983 1.00 96.75 88 PHE A N 1
ATOM 655 C CA . PHE A 1 88 ? -1.754 -7.467 -1.906 1.00 96.75 88 PHE A CA 1
ATOM 656 C C . PHE A 1 88 ? -3.010 -7.795 -1.100 1.00 96.75 88 PHE A C 1
ATOM 658 O O . PHE A 1 88 ? -2.992 -7.650 0.122 1.00 96.75 88 PHE A O 1
ATOM 665 N N . LEU A 1 89 ? -4.077 -8.280 -1.741 1.00 97.25 89 LEU A N 1
ATOM 666 C CA . LEU A 1 89 ? -5.278 -8.732 -1.035 1.00 97.25 89 LEU A CA 1
ATOM 667 C C . LEU A 1 89 ? -5.021 -9.968 -0.168 1.00 97.25 89 LEU A C 1
ATOM 669 O O . LEU A 1 89 ? -5.526 -10.021 0.954 1.00 97.25 89 LEU A O 1
ATOM 673 N N . LEU A 1 90 ? -4.233 -10.932 -0.653 1.00 96.44 90 LEU A N 1
ATOM 674 C CA . LEU A 1 90 ? -3.849 -12.114 0.122 1.00 96.44 90 LEU A CA 1
ATOM 675 C C . LEU A 1 90 ? -3.041 -11.719 1.358 1.00 96.44 90 LEU A C 1
ATOM 677 O O . LEU A 1 90 ? -3.366 -12.149 2.463 1.00 96.44 90 LEU A O 1
ATOM 681 N N . VAL A 1 91 ? -2.045 -10.848 1.187 1.00 94.06 91 VAL A N 1
ATOM 682 C CA . VAL A 1 91 ? -1.228 -10.336 2.295 1.00 94.06 91 VAL A CA 1
ATOM 683 C C . VAL A 1 91 ? -2.087 -9.550 3.282 1.00 94.06 91 VAL A C 1
ATOM 685 O O . VAL A 1 91 ? -2.045 -9.820 4.480 1.00 94.06 91 VAL A O 1
ATOM 688 N N . HIS A 1 92 ? -2.933 -8.638 2.799 1.00 94.62 92 HIS A N 1
ATOM 689 C CA . HIS A 1 92 ? -3.861 -7.898 3.650 1.00 94.62 92 HIS A CA 1
ATOM 690 C C . HIS A 1 92 ? -4.781 -8.848 4.437 1.00 94.62 92 HIS A C 1
ATOM 692 O O . HIS A 1 92 ? -4.935 -8.707 5.649 1.00 94.62 92 HIS A O 1
ATOM 698 N N . GLY A 1 93 ? -5.373 -9.842 3.769 1.00 92.06 93 GLY A N 1
ATOM 699 C CA . GLY A 1 93 ? -6.235 -10.840 4.399 1.00 92.06 93 GLY A CA 1
ATOM 700 C C . GLY A 1 93 ? -5.505 -11.660 5.463 1.00 92.06 93 GLY A C 1
ATOM 701 O O . GLY A 1 93 ? -6.030 -11.828 6.563 1.00 92.06 93 GLY A O 1
ATOM 702 N N . ALA A 1 94 ? -4.281 -12.104 5.172 1.00 91.06 94 ALA A N 1
ATOM 703 C CA . ALA A 1 94 ? -3.442 -12.833 6.117 1.00 91.06 94 ALA A CA 1
ATOM 704 C C . ALA A 1 94 ? -3.136 -11.992 7.364 1.00 91.06 94 ALA A C 1
ATOM 706 O O . ALA A 1 94 ? -3.308 -12.478 8.480 1.00 91.06 94 ALA A O 1
ATOM 707 N N . ILE A 1 95 ? -2.770 -10.718 7.196 1.00 89.62 95 ILE A N 1
ATOM 708 C CA . ILE A 1 95 ? -2.491 -9.812 8.319 1.00 89.62 95 ILE A CA 1
ATOM 709 C C . ILE A 1 95 ? -3.750 -9.576 9.152 1.00 89.62 95 ILE A C 1
ATOM 711 O O . ILE A 1 95 ? -3.693 -9.689 10.372 1.00 89.62 95 ILE A O 1
ATOM 715 N N . VAL A 1 96 ? -4.897 -9.289 8.527 1.00 88.75 96 VAL A N 1
ATOM 716 C CA . VAL A 1 96 ? -6.165 -9.081 9.251 1.00 88.75 96 VAL A CA 1
ATOM 717 C C . VAL A 1 96 ? -6.584 -10.348 10.001 1.00 88.75 96 VAL A C 1
ATOM 719 O O . VAL A 1 96 ? -7.047 -10.269 11.141 1.00 88.75 96 VAL A O 1
ATOM 722 N N . TRP A 1 97 ? -6.387 -11.524 9.403 1.00 84.81 97 TRP A N 1
ATOM 723 C CA . TRP A 1 97 ? -6.655 -12.803 10.057 1.00 84.81 97 TRP A CA 1
ATOM 724 C C . TRP A 1 97 ? -5.721 -13.036 11.254 1.00 84.81 97 TRP A C 1
ATOM 726 O O . TRP A 1 97 ? -6.174 -13.418 12.337 1.00 84.81 97 TRP A O 1
ATOM 736 N N . GLN A 1 98 ? -4.435 -12.715 11.101 1.00 76.31 98 GLN A N 1
ATOM 737 C CA . GLN A 1 98 ? -3.442 -12.807 12.168 1.00 76.31 98 GLN A CA 1
ATOM 738 C C . GLN A 1 98 ? -3.562 -11.686 13.214 1.00 76.31 98 GLN A C 1
ATOM 740 O O . GLN A 1 98 ? -3.100 -11.864 14.339 1.00 76.31 98 GLN A O 1
ATOM 745 N N . ALA A 1 99 ? -4.221 -10.561 12.919 1.00 71.19 99 ALA A N 1
ATOM 746 C CA . ALA A 1 99 ? -4.377 -9.433 13.843 1.00 71.19 99 ALA A CA 1
ATOM 747 C C . ALA A 1 99 ? -5.065 -9.849 15.154 1.00 71.19 99 ALA A C 1
ATOM 749 O O . ALA A 1 99 ? -4.735 -9.333 16.221 1.00 71.19 99 ALA A O 1
ATOM 750 N N . ARG A 1 100 ? -5.942 -10.864 15.104 1.00 65.31 100 ARG A N 1
ATOM 751 C CA . ARG A 1 100 ? -6.550 -11.482 16.297 1.00 65.31 100 ARG A CA 1
ATOM 752 C C . ARG A 1 100 ? -5.524 -12.179 17.204 1.00 65.31 100 ARG A C 1
ATOM 754 O O . ARG A 1 100 ? -5.738 -12.245 18.407 1.00 65.31 100 ARG A O 1
ATOM 761 N N . PHE A 1 101 ? -4.415 -12.664 16.644 1.00 62.62 101 PHE A N 1
ATOM 762 C CA . PHE A 1 101 ? -3.304 -13.316 17.351 1.00 62.62 101 PHE A CA 1
ATOM 763 C C . PHE A 1 101 ? -2.169 -12.353 17.746 1.00 62.62 101 PHE A C 1
ATOM 765 O O . PHE A 1 101 ? -1.288 -12.726 18.534 1.00 62.62 101 PHE A O 1
ATOM 772 N N . PHE A 1 102 ? -2.162 -11.132 17.200 1.00 61.84 102 PHE A N 1
ATOM 773 C CA . PHE A 1 102 ? -1.154 -10.101 17.474 1.00 61.84 102 PHE A CA 1
ATOM 774 C C . PHE A 1 102 ? -1.528 -9.140 18.608 1.00 61.84 102 PHE A C 1
ATOM 776 O O . PHE A 1 102 ? -0.673 -8.363 19.032 1.00 61.84 102 PHE A O 1
ATOM 783 N N . VAL A 1 103 ? -2.751 -9.216 19.152 1.00 57.19 103 VAL A N 1
ATOM 784 C CA . VAL A 1 103 ? -3.151 -8.442 20.339 1.00 57.19 103 VAL A CA 1
ATOM 785 C C . VAL A 1 103 ? -2.214 -8.792 21.506 1.00 57.19 103 VAL A C 1
ATOM 787 O O . VAL A 1 103 ? -2.309 -9.870 22.085 1.00 57.19 103 VAL A O 1
ATOM 790 N N . GLY A 1 104 ? -1.273 -7.892 21.816 1.00 59.56 104 GLY A N 1
ATOM 791 C CA . GLY A 1 104 ? -0.310 -8.029 22.916 1.00 59.56 104 GLY A CA 1
ATOM 792 C C . GLY A 1 104 ? 1.129 -8.413 22.537 1.00 59.56 104 GLY A C 1
ATOM 793 O O . GLY A 1 104 ? 1.960 -8.510 23.438 1.00 59.56 104 GLY A O 1
ATOM 794 N N . LYS A 1 105 ? 1.472 -8.608 21.251 1.00 58.84 105 LYS A N 1
ATOM 795 C CA . LYS A 1 105 ? 2.869 -8.870 20.830 1.00 58.84 105 LYS A CA 1
ATOM 796 C C . LYS A 1 105 ? 3.595 -7.586 20.403 1.00 58.84 105 LYS A C 1
ATOM 798 O O . LYS A 1 105 ? 3.003 -6.698 19.800 1.00 58.84 105 LYS A O 1
ATOM 803 N N . GLY A 1 106 ? 4.887 -7.491 20.733 1.00 67.12 106 GLY A N 1
ATOM 804 C CA . GLY A 1 106 ? 5.721 -6.309 20.480 1.00 67.12 106 GLY A CA 1
ATOM 805 C C . GLY A 1 106 ? 6.070 -6.074 19.003 1.00 67.12 106 GLY A C 1
ATOM 806 O O . GLY A 1 106 ? 5.995 -6.982 18.177 1.00 67.12 106 GLY A O 1
ATOM 807 N N . PHE A 1 107 ? 6.518 -4.848 18.701 1.00 61.50 107 PHE A N 1
ATOM 808 C CA . PHE A 1 107 ? 6.864 -4.339 17.361 1.00 61.50 107 PHE A CA 1
ATOM 809 C C . PHE A 1 107 ? 7.719 -5.305 16.517 1.00 61.50 107 PHE A C 1
ATOM 811 O O . PHE A 1 107 ? 7.442 -5.500 15.337 1.00 61.50 107 PHE A O 1
ATOM 818 N N . GLY A 1 108 ? 8.722 -5.954 17.120 1.00 63.19 108 GLY A N 1
ATOM 819 C CA . GLY A 1 108 ? 9.631 -6.861 16.408 1.00 63.19 108 GLY A CA 1
ATOM 8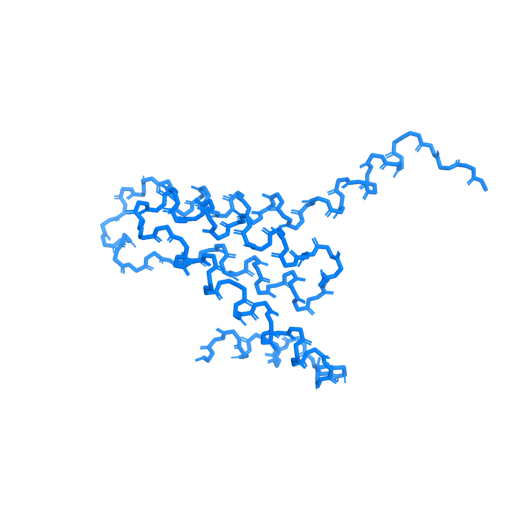20 C C . GLY A 1 108 ? 8.959 -8.122 15.856 1.00 63.19 108 GLY A C 1
ATOM 821 O O . GLY A 1 108 ? 9.292 -8.559 14.760 1.00 63.19 108 GLY A O 1
ATOM 822 N N . MET A 1 109 ? 7.962 -8.670 16.558 1.00 65.94 109 MET A N 1
ATOM 823 C CA . MET A 1 109 ? 7.275 -9.891 16.116 1.00 65.94 109 MET A CA 1
ATOM 824 C C . MET A 1 109 ? 6.472 -9.656 14.829 1.00 65.94 109 MET A C 1
ATOM 826 O O . MET A 1 109 ? 6.383 -10.541 13.984 1.00 65.94 109 MET A O 1
ATOM 830 N N . LEU A 1 110 ? 5.916 -8.450 14.668 1.00 68.25 110 LEU A N 1
ATOM 831 C CA . LEU A 1 110 ? 5.205 -8.059 13.453 1.00 68.25 110 LEU A CA 1
ATOM 832 C C . LEU A 1 110 ? 6.159 -7.953 12.261 1.00 68.25 110 LEU A C 1
ATOM 834 O O . LEU A 1 110 ? 5.809 -8.385 11.175 1.00 68.25 110 LEU A O 1
ATOM 838 N N . TRP A 1 111 ? 7.368 -7.423 12.426 1.00 70.62 111 TRP A N 1
ATOM 839 C CA . TRP A 1 111 ? 8.299 -7.293 11.299 1.00 70.62 111 TRP A CA 1
ATOM 840 C C . TRP A 1 111 ? 8.968 -8.613 10.903 1.00 70.62 111 TRP A C 1
ATOM 842 O O . TRP A 1 111 ? 9.258 -8.797 9.725 1.00 70.62 111 TRP A O 1
ATOM 852 N N . ILE A 1 112 ? 9.124 -9.565 11.832 1.00 72.81 112 ILE A N 1
ATOM 853 C CA . ILE A 1 112 ? 9.557 -10.932 11.488 1.00 72.81 112 ILE A CA 1
ATOM 854 C C . ILE A 1 112 ? 8.563 -11.584 10.518 1.00 72.81 112 ILE A C 1
ATOM 856 O O . ILE A 1 112 ? 8.992 -12.213 9.562 1.00 72.81 112 ILE A O 1
ATOM 860 N N . GLY A 1 113 ? 7.254 -11.383 10.706 1.00 68.69 113 GLY A N 1
ATOM 861 C CA . GLY A 1 113 ? 6.236 -11.908 9.787 1.00 68.69 113 GLY A CA 1
ATOM 862 C C . GLY A 1 113 ? 6.270 -11.305 8.377 1.00 68.69 113 GLY A C 1
ATOM 863 O O . GLY A 1 113 ? 5.787 -11.936 7.449 1.00 68.69 113 GLY A O 1
ATOM 864 N N . PHE A 1 114 ? 6.837 -10.107 8.205 1.00 70.25 114 PHE A N 1
ATOM 865 C CA . PHE A 1 114 ? 7.083 -9.517 6.883 1.00 70.25 114 PHE A CA 1
ATOM 866 C C . PHE A 1 114 ? 8.366 -10.047 6.234 1.00 70.25 114 PHE A C 1
ATOM 868 O O . PHE A 1 114 ? 8.453 -10.124 5.014 1.00 70.25 114 PHE A O 1
ATOM 875 N N . ALA A 1 115 ? 9.382 -10.339 7.051 1.00 74.19 115 ALA A N 1
ATOM 876 C CA . ALA A 1 115 ? 10.695 -10.773 6.585 1.00 74.19 115 ALA A CA 1
ATOM 877 C C . ALA A 1 115 ? 10.766 -12.271 6.234 1.00 74.19 115 ALA A C 1
ATOM 879 O O . ALA A 1 115 ? 11.724 -12.675 5.576 1.00 74.19 115 ALA A O 1
ATOM 880 N N . LEU A 1 116 ? 9.805 -13.070 6.712 1.00 65.75 116 LEU A N 1
ATOM 881 C CA . LEU A 1 116 ? 9.688 -14.510 6.468 1.00 65.75 116 LEU A CA 1
ATOM 882 C C . LEU A 1 116 ? 8.861 -14.795 5.207 1.00 65.75 116 LEU A C 1
ATOM 884 O O . LEU A 1 116 ? 9.282 -15.682 4.434 1.00 65.75 116 LEU A O 1
#

Solvent-accessible surface area (backbone atoms only — not comparable to full-atom values): 6637 Å² total; per-residue (Å²): 133,86,81,52,73,69,58,53,50,53,56,49,50,65,48,45,39,60,54,53,54,26,50,50,31,39,53,60,63,64,52,87,67,92,51,87,68,44,84,82,68,60,67,67,49,35,55,54,38,52,51,51,35,32,70,79,39,43,87,52,46,42,69,73,56,41,33,53,50,14,39,49,43,11,63,74,68,71,52,65,80,50,52,44,16,50,52,44,43,52,52,44,50,52,41,58,63,45,48,76,77,44,74,89,63,58,76,67,64,60,51,51,68,72,74,107

Mean predicted aligned error: 6.64 Å

Secondary structure (DSSP, 8-state):
-PPPHHHHHHHHHHHHHHHHHHHHHHHHHHS----TTGGGS---HHHHHHHHHHHH-TTTS-HHHHHHHHHHHHHHHTS-TTHHHHHHHHHHHHHHHHHHHHTT--HHHHHHHHH-

Sequence (116 aa):
MKPTLGQRLDAQARRLAPVAITFVLVLLAAVPSHVPGLARIMPLLALIGVYHWTAYRPDLMPARAVFAIGLFQDIVGGGPLGLYAAVFLLVHGAIVWQARFFVGKGFGMLWIGFAL

pLDDT: mean 86.47, std 11.0, range [57.19, 97.75]

Radius of gyration: 16.1 Å; Cα contacts (8 Å, |Δi|>4): 100; chains: 1; bounding box: 41×38×40 Å